Protein AF-A0A961PNL1-F1 (afdb_monomer)

Foldseek 3Di:
DDDDDDDDPDDDDDDDDPDDDDDDDDPDDDDDDDPDDDDDDDPDDDDDDDPDDDDDDDDPDDDDDDDDQAWDWDDDPQWIWIDGPVDTDTDDPDDDDDDPPDDDDDDPDDDDDDPDDDDDDDPDDDDD

Sequence (128 aa):
RNHVTETVKEGNHYFTILTGSQEIEIETDKTQTIRGKHTKTITGNDATTIEQGDMTIGVDSGMIEIEALQSIELKVGTSSIKLEPAQITISSVLVKVTADAMVDIKGGLTNVKADGILTLNGTLTKIN

pLDDT: mean 95.09, std 4.26, range [66.56, 98.44]

Structure (mmCIF, N/CA/C/O backbone):
data_AF-A0A961PNL1-F1
#
_entry.id   AF-A0A961PNL1-F1
#
loop_
_atom_site.group_PDB
_atom_site.id
_atom_site.type_symbol
_atom_site.label_atom_id
_atom_site.label_alt_id
_atom_site.label_comp_id
_atom_site.label_asym_id
_atom_site.label_entity_id
_atom_site.label_seq_id
_atom_site.pdbx_PDB_ins_code
_atom_site.Cartn_x
_atom_site.Cartn_y
_atom_site.Cartn_z
_atom_site.occupancy
_atom_site.B_iso_or_equiv
_atom_site.auth_seq_id
_atom_site.auth_comp_id
_atom_site.auth_asym_id
_atom_site.auth_atom_id
_atom_site.pdbx_PDB_model_num
ATOM 1 N N . ARG A 1 1 ? -1.016 -2.093 -42.097 1.00 66.56 1 ARG A N 1
ATOM 2 C CA . ARG A 1 1 ? -0.746 -2.567 -40.719 1.00 66.56 1 ARG A CA 1
ATOM 3 C C . ARG A 1 1 ? 0.765 -2.587 -40.585 1.00 66.56 1 ARG A C 1
ATOM 5 O O . ARG A 1 1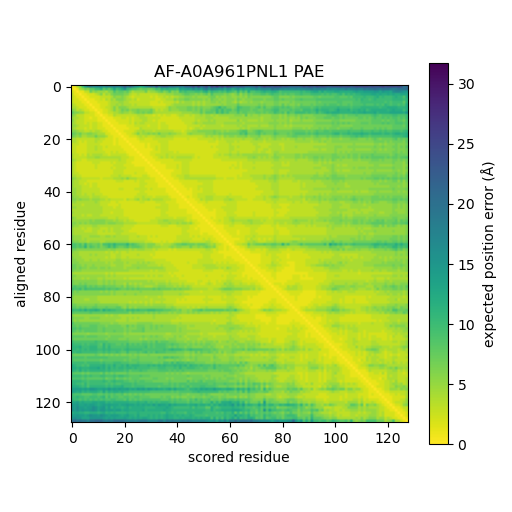 ? 1.390 -3.412 -41.235 1.00 66.56 1 ARG A O 1
ATOM 12 N N . ASN A 1 2 ? 1.338 -1.622 -39.875 1.00 84.00 2 ASN A N 1
ATOM 13 C CA . ASN A 1 2 ? 2.786 -1.541 -39.710 1.00 84.00 2 ASN A CA 1
ATOM 14 C C . ASN A 1 2 ? 3.123 -2.235 -38.395 1.00 84.00 2 ASN A C 1
ATOM 16 O O . ASN A 1 2 ? 2.459 -1.986 -37.392 1.00 84.00 2 ASN A O 1
ATOM 20 N N . HIS A 1 3 ? 4.088 -3.145 -38.420 1.00 89.56 3 HIS A N 1
ATOM 21 C CA . HIS A 1 3 ? 4.576 -3.822 -37.229 1.00 89.56 3 HIS A CA 1
ATOM 22 C C . HIS A 1 3 ? 6.063 -3.527 -37.090 1.00 89.56 3 HIS A C 1
ATOM 24 O O . HIS A 1 3 ? 6.784 -3.512 -38.087 1.00 89.56 3 HIS A O 1
ATOM 30 N N . VAL A 1 4 ? 6.501 -3.297 -35.859 1.00 93.19 4 VAL A N 1
ATOM 31 C CA . VAL A 1 4 ? 7.911 -3.164 -35.509 1.00 93.19 4 VAL A CA 1
ATOM 32 C C . VAL A 1 4 ? 8.214 -4.253 -34.493 1.00 93.19 4 VAL A C 1
ATOM 34 O O . VAL A 1 4 ? 7.511 -4.384 -33.493 1.00 93.19 4 VAL A O 1
ATOM 37 N N . THR A 1 5 ? 9.252 -5.036 -34.767 1.00 93.69 5 THR A N 1
ATOM 38 C CA . THR A 1 5 ? 9.827 -5.991 -33.820 1.00 93.69 5 THR A CA 1
ATOM 39 C C . THR A 1 5 ? 11.276 -5.597 -33.592 1.00 93.69 5 THR A C 1
ATOM 41 O O . THR A 1 5 ? 12.047 -5.506 -34.545 1.00 93.69 5 THR A O 1
ATOM 44 N N . GLU A 1 6 ? 11.654 -5.399 -32.336 1.00 94.31 6 GLU A N 1
ATOM 45 C CA . GLU A 1 6 ? 13.039 -5.174 -31.932 1.00 94.31 6 GLU A CA 1
ATOM 46 C C . GLU A 1 6 ? 13.491 -6.338 -31.046 1.00 94.31 6 GLU A C 1
ATOM 48 O O . GLU A 1 6 ? 12.729 -6.846 -30.223 1.00 94.31 6 GLU A O 1
ATOM 53 N N . THR A 1 7 ? 14.712 -6.836 -31.242 1.00 95.69 7 THR A N 1
ATOM 54 C CA . THR A 1 7 ? 15.242 -7.958 -30.457 1.00 95.69 7 THR A CA 1
ATOM 55 C C . THR A 1 7 ? 16.734 -7.788 -30.220 1.00 95.69 7 THR A C 1
ATOM 57 O O . THR A 1 7 ? 17.522 -7.793 -31.164 1.00 95.69 7 THR A O 1
ATOM 60 N N . VAL A 1 8 ? 17.123 -7.731 -28.947 1.00 94.88 8 VAL A N 1
ATOM 61 C CA . VAL A 1 8 ? 18.515 -7.817 -28.492 1.00 94.88 8 VAL A CA 1
ATOM 62 C C . VAL A 1 8 ? 18.735 -9.234 -27.967 1.00 94.88 8 VAL A C 1
ATOM 64 O O . VAL A 1 8 ? 18.173 -9.607 -26.942 1.00 94.88 8 VAL A O 1
ATOM 67 N N . LYS A 1 9 ? 19.489 -10.063 -28.699 1.00 96.00 9 LYS A N 1
ATOM 68 C CA . LYS A 1 9 ? 19.705 -11.476 -28.325 1.00 96.00 9 LYS A CA 1
ATOM 69 C C . LYS A 1 9 ? 20.684 -11.633 -27.164 1.00 96.00 9 LYS A C 1
ATOM 71 O O . LYS A 1 9 ? 20.503 -12.506 -26.324 1.00 96.00 9 LYS A O 1
ATOM 76 N N . GLU A 1 10 ? 21.708 -10.789 -27.140 1.00 95.88 10 GLU A N 1
ATOM 77 C CA . GLU A 1 10 ? 22.788 -10.796 -26.158 1.00 95.88 10 GLU A CA 1
ATOM 78 C C . GLU A 1 10 ? 23.205 -9.349 -25.865 1.00 95.88 10 GLU A C 1
ATOM 80 O O . GLU A 1 10 ? 23.121 -8.489 -26.743 1.00 95.88 10 GLU A O 1
ATOM 85 N N . GLY A 1 11 ? 23.670 -9.079 -24.644 1.00 94.00 11 GLY A N 1
ATOM 86 C CA . GLY A 1 11 ? 24.150 -7.758 -24.229 1.00 94.00 11 GLY A CA 1
ATOM 87 C C . GLY A 1 11 ? 23.119 -6.914 -23.473 1.00 94.00 11 GLY A C 1
ATOM 88 O O . GLY A 1 11 ? 22.158 -7.432 -22.908 1.00 94.00 11 GLY A O 1
ATOM 89 N N . ASN A 1 12 ? 23.363 -5.603 -23.430 1.00 96.62 12 ASN A N 1
ATOM 90 C CA . ASN A 1 12 ? 22.608 -4.627 -22.639 1.00 96.62 12 ASN A CA 1
ATOM 91 C C . ASN A 1 12 ? 21.977 -3.564 -23.552 1.00 96.62 12 ASN A C 1
ATOM 93 O O . ASN A 1 12 ? 22.562 -3.208 -24.573 1.00 96.62 12 ASN A O 1
ATOM 97 N N . HIS A 1 13 ? 20.839 -2.998 -23.144 1.00 96.25 13 HIS A N 1
ATOM 98 C CA . HIS A 1 13 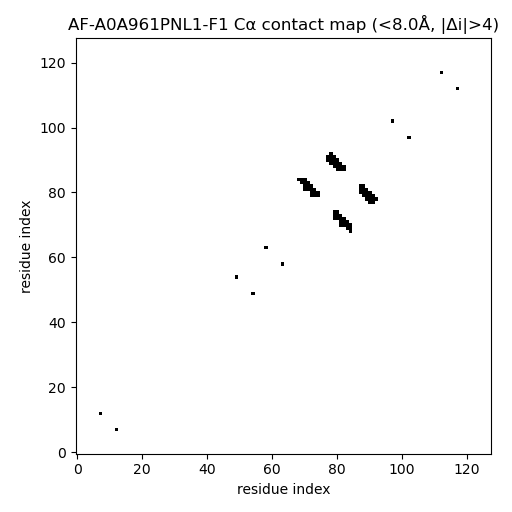? 20.235 -1.822 -23.774 1.00 96.25 13 HIS A CA 1
ATOM 99 C C . HIS A 1 13 ? 20.256 -0.655 -22.780 1.00 96.25 13 HIS A C 1
ATOM 101 O O . HIS A 1 13 ? 19.716 -0.765 -21.680 1.00 96.25 13 HIS A O 1
ATOM 107 N N . TYR A 1 14 ? 20.890 0.451 -23.169 1.00 95.56 14 TYR A N 1
ATOM 108 C CA . TYR A 1 14 ? 20.924 1.695 -22.403 1.00 95.56 14 TYR A CA 1
ATOM 109 C C . TYR A 1 14 ? 20.208 2.795 -23.181 1.00 95.56 14 TYR A C 1
ATOM 111 O O . TYR A 1 14 ? 20.444 2.958 -24.376 1.00 95.56 14 TYR A O 1
ATOM 119 N N . PHE A 1 15 ? 19.384 3.573 -22.487 1.00 95.62 15 PHE A N 1
ATOM 120 C CA . PHE A 1 15 ? 18.703 4.736 -23.039 1.00 95.62 15 PHE A CA 1
ATOM 121 C C . PHE A 1 15 ? 18.805 5.889 -22.040 1.00 95.62 15 PHE A C 1
ATOM 123 O O . PHE A 1 15 ? 18.432 5.733 -20.877 1.00 95.62 15 PHE A O 1
ATOM 130 N N . THR A 1 16 ? 1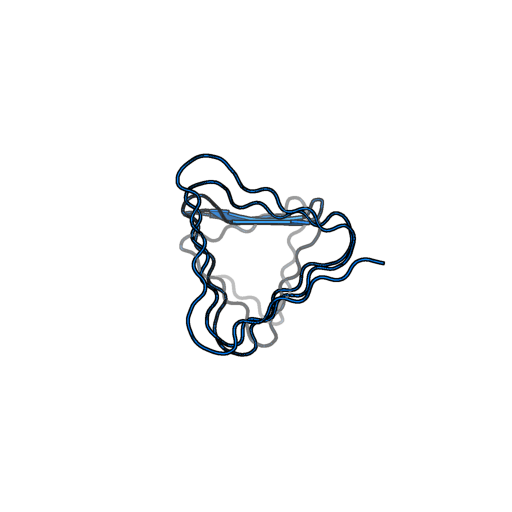9.331 7.030 -22.487 1.00 97.19 16 THR A N 1
ATOM 131 C CA . THR A 1 16 ? 19.614 8.186 -21.628 1.00 97.19 16 THR A CA 1
ATOM 132 C C . THR A 1 16 ? 19.113 9.460 -22.291 1.00 97.19 16 THR A C 1
ATOM 134 O O . THR A 1 16 ? 19.490 9.760 -23.422 1.00 97.19 16 THR A O 1
ATOM 137 N N . ILE A 1 17 ? 18.329 10.244 -21.554 1.00 96.81 17 ILE A N 1
ATOM 138 C CA . ILE A 1 17 ? 17.919 11.602 -21.923 1.00 96.81 17 ILE A CA 1
ATOM 139 C C . ILE A 1 17 ? 18.605 12.556 -20.942 1.00 96.81 17 ILE A C 1
ATOM 141 O O . ILE A 1 17 ? 18.305 12.537 -19.752 1.00 96.81 17 ILE A O 1
ATOM 145 N N . LEU A 1 18 ? 19.565 13.353 -21.419 1.00 97.19 18 LEU A N 1
ATOM 146 C CA . LEU A 1 18 ? 20.315 14.290 -20.565 1.00 97.19 18 LEU A CA 1
ATOM 147 C C . LEU A 1 18 ? 19.522 15.568 -20.268 1.00 97.19 18 LEU A C 1
ATOM 149 O O . LEU A 1 18 ? 19.637 16.137 -19.186 1.00 97.19 18 LEU A O 1
ATOM 153 N N . THR A 1 19 ? 18.727 16.020 -21.235 1.00 96.50 19 THR A N 1
ATOM 154 C CA . THR A 1 19 ? 17.854 17.188 -21.130 1.00 96.50 19 THR A CA 1
ATOM 155 C C . THR A 1 19 ? 16.542 16.902 -21.853 1.00 96.50 19 THR A C 1
ATOM 157 O O . THR A 1 19 ? 16.523 16.189 -22.855 1.00 96.50 19 THR A O 1
ATOM 160 N N . GLY A 1 20 ? 15.441 17.464 -21.354 1.00 96.25 20 GLY A N 1
ATOM 161 C CA . GLY A 1 20 ? 14.107 17.272 -21.927 1.00 96.25 20 GLY A CA 1
ATOM 162 C C . GLY A 1 20 ? 13.270 16.233 -21.183 1.00 96.25 20 GLY A C 1
ATOM 163 O O . GLY A 1 20 ? 13.509 15.948 -20.010 1.00 96.25 20 GLY A O 1
ATOM 164 N N . SER A 1 21 ? 12.255 15.711 -21.864 1.00 97.44 21 SER A N 1
ATOM 165 C CA . SER A 1 21 ? 11.246 14.801 -21.319 1.00 97.44 21 SER A CA 1
ATOM 166 C C . SER A 1 21 ? 11.015 13.609 -22.251 1.00 97.44 21 SER A C 1
ATOM 168 O O . SER A 1 21 ? 11.420 13.619 -23.413 1.00 97.44 21 SER A O 1
ATOM 170 N N . GLN A 1 22 ? 10.355 12.577 -21.729 1.00 97.94 22 GLN A N 1
ATOM 171 C CA . GLN A 1 22 ? 9.863 11.440 -22.498 1.00 97.94 22 GLN A CA 1
ATOM 172 C C . GLN A 1 22 ? 8.362 11.301 -22.270 1.00 97.94 22 GLN A C 1
ATOM 174 O O . GLN A 1 22 ? 7.916 11.253 -21.126 1.00 97.94 22 GLN A O 1
ATOM 179 N N . GLU A 1 23 ? 7.612 11.183 -23.358 1.00 97.56 23 GLU A N 1
ATOM 180 C CA . GLU A 1 23 ? 6.198 10.825 -23.361 1.00 97.56 23 GLU A CA 1
ATOM 181 C C . GLU A 1 23 ? 6.038 9.496 -24.107 1.00 97.56 23 GLU A C 1
ATOM 183 O O . GLU A 1 23 ? 6.700 9.261 -25.121 1.00 97.56 23 GLU A O 1
ATOM 188 N N . ILE A 1 24 ? 5.220 8.594 -23.565 1.00 97.31 24 ILE A N 1
ATOM 189 C CA . ILE A 1 24 ? 4.885 7.310 -24.185 1.00 97.31 24 ILE A CA 1
ATOM 190 C C . ILE A 1 24 ? 3.367 7.178 -24.150 1.00 97.31 24 ILE A C 1
ATOM 192 O O . ILE A 1 24 ? 2.787 7.074 -23.071 1.00 97.31 24 ILE A O 1
ATOM 196 N N . GLU A 1 25 ? 2.754 7.116 -25.326 1.00 97.56 25 GLU A N 1
ATOM 197 C CA . GLU A 1 25 ? 1.317 6.919 -25.508 1.00 97.56 25 GLU A CA 1
ATOM 198 C C . GLU A 1 25 ? 1.055 5.529 -26.103 1.00 97.56 25 GLU A C 1
ATOM 200 O O . GLU A 1 25 ? 1.722 5.103 -27.050 1.00 97.56 25 GLU A O 1
ATOM 205 N N . ILE A 1 26 ? 0.125 4.784 -25.501 1.00 97.56 26 ILE A N 1
ATOM 206 C CA . ILE A 1 26 ? -0.266 3.434 -25.922 1.00 97.56 26 ILE A CA 1
ATOM 207 C C . ILE A 1 26 ? -1.793 3.366 -25.887 1.00 97.56 26 ILE A C 1
ATOM 209 O O . ILE A 1 26 ? -2.386 3.395 -24.818 1.00 97.56 26 ILE A O 1
ATOM 213 N N . GLU A 1 27 ? -2.408 3.238 -27.060 1.00 97.12 27 GLU A N 1
ATOM 214 C CA . GLU A 1 27 ? -3.871 3.278 -27.259 1.00 97.12 27 GLU A CA 1
ATOM 215 C C . GLU A 1 27 ? -4.630 2.050 -26.743 1.00 97.12 27 GLU A C 1
ATOM 217 O O . GLU A 1 27 ? -5.847 2.064 -26.590 1.00 97.12 27 GLU A O 1
ATOM 222 N N . THR A 1 28 ? -3.924 0.937 -26.566 1.00 96.31 28 THR A N 1
ATOM 223 C CA . THR A 1 28 ? -4.532 -0.341 -26.182 1.00 96.31 28 THR A CA 1
ATOM 224 C C . THR A 1 28 ? -3.762 -0.920 -25.003 1.00 96.31 28 THR A C 1
ATOM 226 O O . THR A 1 28 ? -3.726 -0.316 -23.936 1.00 96.31 28 THR A O 1
ATOM 229 N N . ASP A 1 29 ? -3.086 -2.049 -25.190 1.00 97.44 29 ASP A N 1
ATOM 230 C CA . ASP A 1 29 ? -2.501 -2.794 -24.088 1.00 97.44 29 ASP A CA 1
ATOM 231 C C . ASP A 1 29 ? -0.988 -2.592 -24.000 1.00 97.44 29 ASP A C 1
ATOM 233 O O . ASP A 1 29 ? -0.253 -2.671 -24.990 1.00 97.44 29 ASP A O 1
ATOM 237 N N . LYS A 1 30 ? -0.502 -2.418 -22.769 1.00 97.81 30 LYS A N 1
ATOM 238 C CA . LYS A 1 30 ? 0.918 -2.518 -22.427 1.00 97.81 30 LYS A CA 1
ATOM 239 C C . LYS A 1 30 ? 1.138 -3.739 -21.545 1.00 97.81 30 LYS A C 1
ATOM 241 O O . LYS A 1 30 ? 0.774 -3.740 -20.373 1.00 97.81 30 LYS A O 1
ATOM 246 N N . THR A 1 31 ? 1.816 -4.752 -22.073 1.00 97.25 31 THR A N 1
ATOM 247 C CA . THR A 1 31 ? 2.305 -5.883 -21.274 1.00 97.25 31 THR A CA 1
ATOM 248 C C . THR A 1 31 ? 3.805 -5.752 -21.051 1.00 97.25 31 THR A C 1
ATOM 250 O O . THR A 1 31 ? 4.566 -5.528 -21.992 1.00 97.25 31 THR A O 1
ATOM 253 N N . GLN A 1 32 ? 4.246 -5.921 -19.805 1.00 97.25 32 GLN A N 1
ATOM 254 C CA . GLN A 1 32 ? 5.659 -5.945 -19.445 1.00 97.25 32 GLN A CA 1
ATOM 255 C C . GLN A 1 32 ? 5.945 -7.162 -18.567 1.00 97.25 32 GLN A C 1
ATOM 257 O O . GLN A 1 32 ? 5.254 -7.409 -17.584 1.00 97.25 32 GLN A O 1
ATOM 262 N N . THR A 1 33 ? 6.989 -7.914 -18.905 1.00 97.88 33 THR A N 1
ATOM 263 C CA . THR A 1 33 ? 7.457 -9.046 -18.100 1.00 97.88 33 THR A CA 1
ATOM 264 C C . THR A 1 33 ? 8.931 -8.857 -17.789 1.00 97.88 33 THR A C 1
ATOM 266 O O . THR A 1 33 ? 9.755 -8.743 -18.694 1.00 97.88 33 THR A O 1
ATOM 269 N N . ILE A 1 34 ? 9.268 -8.848 -16.502 1.00 97.62 34 ILE A N 1
ATOM 270 C CA . ILE A 1 34 ? 10.640 -8.733 -16.008 1.00 97.62 34 ILE A CA 1
ATOM 271 C C . ILE A 1 34 ? 10.913 -9.994 -15.196 1.00 97.62 34 ILE A C 1
ATOM 273 O O . ILE A 1 34 ? 10.324 -10.194 -1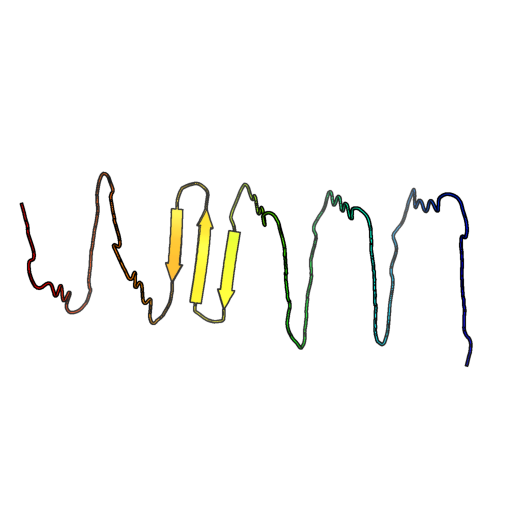4.143 1.00 97.62 34 ILE A O 1
ATOM 277 N N . ARG A 1 35 ? 11.784 -10.873 -15.705 1.00 97.19 35 ARG A N 1
ATOM 278 C CA . ARG A 1 35 ? 12.155 -12.116 -15.001 1.00 97.19 35 ARG A CA 1
ATOM 279 C C . ARG A 1 35 ? 13.158 -11.890 -13.870 1.00 97.19 35 ARG A C 1
ATOM 281 O O . ARG A 1 35 ? 13.302 -12.740 -13.003 1.00 97.19 35 ARG A O 1
ATOM 288 N N . GLY A 1 36 ? 13.893 -10.782 -13.939 1.00 96.31 36 GLY A N 1
ATOM 289 C CA . GLY A 1 36 ? 14.845 -10.364 -12.918 1.00 96.31 36 GLY A CA 1
ATOM 290 C C . GLY A 1 36 ? 14.251 -9.312 -11.984 1.00 96.31 36 GLY A C 1
ATOM 291 O O . GLY A 1 36 ? 13.067 -9.324 -11.668 1.00 96.31 36 GLY A O 1
ATOM 292 N N . LYS A 1 37 ? 15.091 -8.363 -11.570 1.00 97.12 37 LYS A N 1
ATOM 293 C CA . LYS A 1 37 ? 14.705 -7.264 -10.682 1.00 97.12 37 LYS A CA 1
ATOM 294 C C . LYS A 1 37 ? 14.175 -6.063 -11.469 1.00 97.12 37 LYS A C 1
ATOM 296 O O . LYS A 1 37 ? 14.798 -5.641 -12.441 1.00 97.12 37 LYS A O 1
ATOM 301 N N . HIS A 1 38 ? 13.099 -5.449 -10.982 1.00 97.81 38 HIS A N 1
ATOM 302 C CA . HIS A 1 38 ? 12.668 -4.114 -11.393 1.00 97.81 38 HIS A CA 1
ATOM 303 C C . HIS A 1 38 ? 13.015 -3.105 -10.289 1.00 97.81 38 HIS A C 1
ATOM 305 O O . HIS A 1 38 ? 12.613 -3.287 -9.144 1.00 97.81 38 HIS A O 1
ATOM 311 N N . THR A 1 39 ? 13.795 -2.071 -10.610 1.00 97.50 39 THR A N 1
ATOM 312 C CA . THR A 1 39 ? 14.093 -0.960 -9.689 1.00 97.50 39 THR A CA 1
ATOM 313 C C . THR A 1 39 ? 13.629 0.332 -10.342 1.00 97.50 39 THR A C 1
ATOM 315 O O . THR A 1 39 ? 14.001 0.593 -11.486 1.00 97.50 39 THR A O 1
ATOM 318 N N . LYS A 1 40 ? 12.846 1.134 -9.621 1.00 97.62 40 LYS A N 1
ATOM 319 C CA . LYS A 1 40 ? 12.388 2.455 -10.054 1.00 97.62 40 LYS A CA 1
ATOM 320 C C . LYS A 1 40 ? 12.827 3.476 -9.008 1.00 97.62 40 LYS A C 1
ATOM 322 O O . LYS A 1 40 ? 12.543 3.300 -7.829 1.00 97.62 40 LYS A O 1
ATOM 327 N N . THR A 1 41 ? 13.512 4.526 -9.446 1.00 97.69 41 THR A N 1
ATOM 328 C CA . THR A 1 41 ? 13.916 5.648 -8.591 1.00 97.69 41 THR A CA 1
ATOM 329 C C . THR A 1 41 ? 13.335 6.919 -9.187 1.00 97.69 41 THR A C 1
ATOM 331 O O . THR A 1 41 ? 13.655 7.260 -10.324 1.00 97.69 41 THR A O 1
ATOM 334 N N . ILE A 1 42 ? 12.482 7.606 -8.430 1.00 97.81 42 ILE A N 1
ATOM 335 C CA . ILE A 1 42 ? 11.869 8.879 -8.817 1.00 97.81 42 ILE A CA 1
ATOM 336 C C . ILE A 1 42 ? 12.289 9.923 -7.784 1.00 97.81 42 ILE A C 1
ATOM 338 O O . ILE A 1 42 ? 12.133 9.702 -6.588 1.00 97.81 42 ILE A O 1
ATOM 342 N N . THR A 1 43 ? 12.852 11.043 -8.233 1.00 97.44 43 THR A N 1
ATOM 343 C CA . THR A 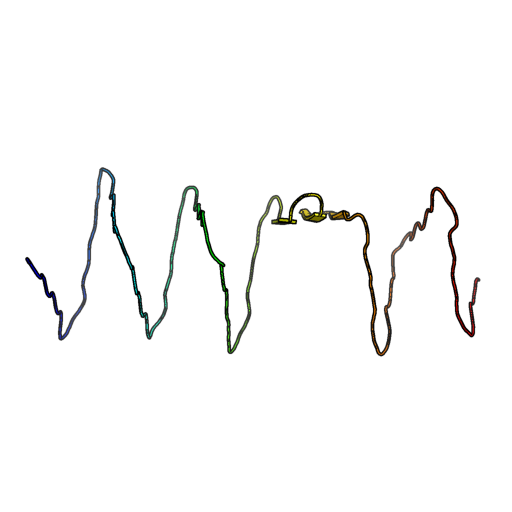1 43 ? 13.245 12.161 -7.353 1.00 97.44 43 THR A CA 1
ATOM 344 C C . THR A 1 43 ? 12.135 13.196 -7.173 1.00 97.44 43 THR A C 1
ATOM 346 O O . THR A 1 43 ? 12.184 13.989 -6.238 1.00 97.44 43 THR A O 1
ATOM 349 N N . GLY A 1 44 ? 11.155 13.199 -8.079 1.00 96.94 44 GLY A N 1
ATOM 350 C CA . GLY A 1 44 ? 9.919 13.969 -7.979 1.00 96.94 44 GLY A CA 1
ATOM 351 C C . GLY A 1 44 ? 8.727 13.097 -7.581 1.00 96.94 44 GLY A C 1
ATOM 352 O O . GLY A 1 44 ? 8.867 12.119 -6.852 1.00 96.94 44 GLY A O 1
ATOM 353 N N . ASN A 1 45 ? 7.551 13.447 -8.097 1.00 97.38 45 ASN A N 1
ATOM 354 C CA . ASN A 1 45 ? 6.312 12.729 -7.808 1.00 97.38 45 ASN A CA 1
ATOM 355 C C . ASN A 1 45 ? 6.157 11.488 -8.697 1.00 97.38 45 ASN A C 1
ATOM 357 O O . ASN A 1 45 ? 6.456 11.536 -9.890 1.00 97.38 45 ASN A O 1
ATOM 361 N N . ASP A 1 46 ? 5.615 10.413 -8.126 1.00 98.06 46 ASP A N 1
ATOM 362 C CA . ASP A 1 46 ? 5.145 9.234 -8.855 1.00 98.06 46 ASP A CA 1
ATOM 363 C C . ASP A 1 46 ? 3.625 9.128 -8.687 1.00 98.06 46 ASP A C 1
ATOM 365 O O . ASP A 1 46 ? 3.131 8.982 -7.570 1.00 98.06 46 ASP A O 1
ATOM 369 N N . ALA A 1 47 ? 2.880 9.263 -9.783 1.00 97.50 47 ALA A N 1
ATO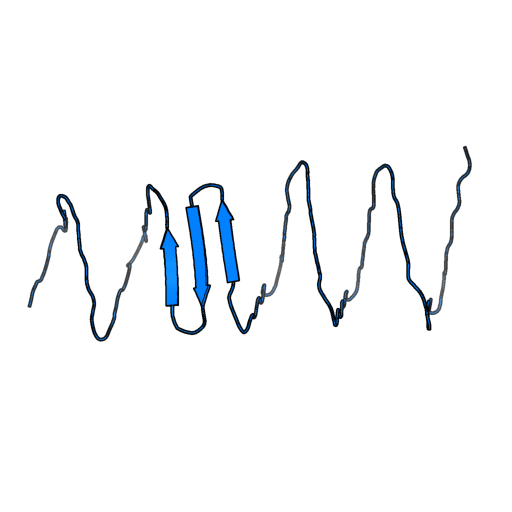M 370 C CA . ALA A 1 47 ? 1.421 9.250 -9.784 1.00 97.50 47 ALA A CA 1
ATOM 371 C C . ALA A 1 47 ? 0.911 8.142 -10.707 1.00 97.50 47 ALA A C 1
ATOM 373 O O . ALA A 1 47 ? 1.421 7.952 -11.810 1.00 97.50 47 ALA A O 1
ATOM 374 N N . THR A 1 48 ? -0.106 7.412 -10.256 1.00 97.25 48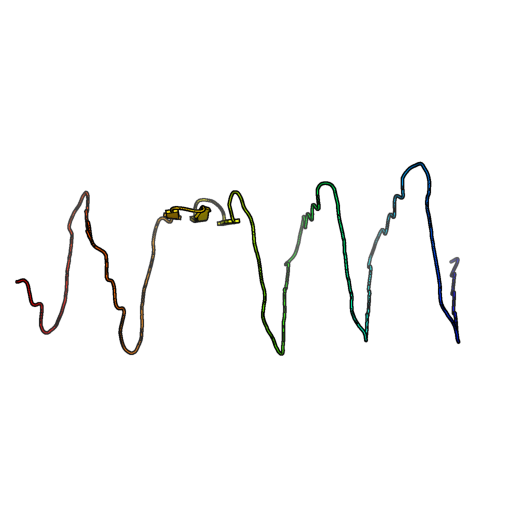 THR A N 1
ATOM 375 C CA . THR A 1 48 ? -0.782 6.370 -11.035 1.00 97.25 48 THR A CA 1
ATOM 376 C C . THR A 1 48 ? -2.284 6.567 -10.915 1.00 97.25 48 THR A C 1
ATOM 378 O O . THR A 1 48 ? -2.810 6.627 -9.806 1.00 97.25 48 THR A O 1
ATOM 381 N N . THR A 1 49 ? -2.964 6.636 -12.057 1.00 97.38 49 THR A N 1
ATOM 382 C CA . THR A 1 49 ? -4.419 6.784 -12.142 1.00 97.38 49 THR A CA 1
ATOM 383 C C . THR A 1 49 ? -4.977 5.651 -12.989 1.00 97.38 49 THR A C 1
ATOM 385 O O . THR A 1 49 ? -4.497 5.414 -14.094 1.00 97.38 49 THR A O 1
ATOM 388 N N . ILE A 1 50 ? -5.991 4.962 -12.471 1.00 97.56 50 ILE A N 1
ATOM 389 C CA . ILE A 1 50 ? -6.779 3.966 -13.201 1.00 97.56 50 ILE A CA 1
ATOM 390 C C . ILE A 1 50 ? -8.205 4.498 -13.230 1.00 97.56 50 ILE A C 1
ATOM 392 O O . ILE A 1 50 ? -8.839 4.622 -12.184 1.00 97.56 50 ILE A O 1
ATOM 396 N N . GLU A 1 51 ? -8.691 4.863 -14.413 1.00 97.31 51 GLU A N 1
ATOM 397 C CA . GLU A 1 51 ? -10.041 5.417 -14.559 1.00 97.31 51 GLU A CA 1
ATOM 398 C C . GLU A 1 51 ? -11.118 4.332 -14.469 1.00 97.31 51 GLU A C 1
ATOM 400 O O . GLU A 1 51 ? -12.219 4.585 -13.982 1.00 97.31 51 GLU A O 1
ATOM 405 N N . GLN A 1 52 ? -10.802 3.124 -14.944 1.00 96.38 52 GLN A N 1
ATOM 406 C CA . GLN A 1 52 ? -11.704 1.976 -14.973 1.00 96.38 52 GLN A CA 1
ATOM 407 C C . GLN A 1 52 ? -10.933 0.676 -14.726 1.00 96.38 52 GLN A C 1
ATOM 409 O O . GLN A 1 52 ? -9.826 0.500 -15.233 1.00 96.38 52 GLN A O 1
ATOM 414 N N . GLY A 1 53 ? -11.552 -0.248 -13.991 1.00 96.50 53 GLY A N 1
ATOM 415 C CA . GLY A 1 53 ? -10.962 -1.535 -13.624 1.00 96.50 53 GLY A CA 1
ATOM 416 C C . GLY A 1 53 ? -10.294 -1.522 -12.250 1.00 96.50 53 GLY A C 1
ATOM 417 O O . GLY A 1 53 ? -10.549 -0.641 -11.431 1.00 96.50 53 GLY A O 1
ATOM 418 N N . ASP A 1 54 ? -9.446 -2.522 -12.012 1.00 97.44 54 ASP A N 1
ATOM 419 C CA . ASP A 1 54 ? -8.873 -2.812 -10.698 1.00 97.44 54 ASP A CA 1
ATOM 420 C C . ASP A 1 54 ? -7.343 -2.701 -10.699 1.00 97.44 54 ASP A C 1
ATOM 422 O O . ASP A 1 54 ? -6.670 -3.058 -11.668 1.00 97.44 54 ASP A O 1
ATOM 426 N N . MET A 1 55 ? -6.779 -2.277 -9.565 1.00 97.62 55 MET A N 1
ATOM 427 C CA . MET A 1 55 ? -5.351 -2.423 -9.275 1.00 97.62 55 MET A CA 1
ATOM 428 C C . MET A 1 55 ? -5.130 -3.676 -8.427 1.00 97.62 55 MET A C 1
ATOM 430 O O . MET A 1 55 ? -5.689 -3.790 -7.339 1.00 97.62 55 MET A O 1
ATOM 434 N N . THR A 1 56 ? -4.271 -4.590 -8.883 1.00 97.62 56 THR A N 1
ATOM 435 C CA . THR A 1 56 ? -3.851 -5.764 -8.101 1.00 97.62 56 THR A CA 1
ATOM 436 C C . THR A 1 56 ? -2.354 -5.705 -7.812 1.00 97.62 56 THR A C 1
ATOM 438 O O . THR A 1 56 ? -1.552 -5.556 -8.731 1.00 97.62 56 THR A O 1
ATOM 441 N N . ILE A 1 57 ? -1.977 -5.865 -6.540 1.00 96.94 57 ILE A N 1
ATOM 442 C CA . ILE A 1 57 ? -0.586 -6.009 -6.090 1.00 96.94 57 ILE A CA 1
ATOM 443 C C . ILE A 1 57 ? -0.456 -7.384 -5.430 1.00 96.94 57 ILE A C 1
ATOM 445 O O . ILE A 1 57 ? -1.047 -7.625 -4.380 1.00 96.94 57 ILE A O 1
ATOM 449 N N . GLY A 1 58 ? 0.293 -8.288 -6.065 1.00 96.44 58 GLY A N 1
ATOM 450 C CA . GLY A 1 58 ? 0.537 -9.648 -5.581 1.00 96.44 58 GLY A CA 1
ATOM 451 C C . GLY A 1 58 ? 2.016 -9.882 -5.289 1.00 96.44 58 GLY A C 1
ATOM 452 O O . GLY A 1 58 ? 2.871 -9.535 -6.102 1.00 96.44 58 GLY A O 1
ATOM 453 N N . VAL A 1 59 ? 2.313 -10.474 -4.131 1.00 97.19 59 VAL A N 1
ATOM 454 C CA . VAL A 1 59 ? 3.658 -10.908 -3.735 1.00 97.19 59 VAL A CA 1
ATOM 455 C C . VAL A 1 59 ? 3.544 -12.335 -3.208 1.00 97.19 59 VAL A C 1
ATOM 457 O O . VAL A 1 59 ? 3.111 -12.544 -2.079 1.00 97.19 59 VAL A O 1
ATOM 460 N N . ASP A 1 60 ? 3.921 -13.313 -4.036 1.00 96.81 60 ASP A N 1
ATOM 461 C CA . ASP A 1 60 ? 3.791 -14.741 -3.697 1.00 96.81 60 ASP A CA 1
ATOM 462 C C . ASP A 1 60 ? 4.718 -15.151 -2.544 1.00 96.81 60 ASP A C 1
ATOM 464 O O . ASP A 1 60 ? 4.397 -16.025 -1.740 1.00 96.81 60 ASP A O 1
ATOM 468 N N . SER A 1 61 ? 5.881 -14.505 -2.450 1.00 93.25 61 SER A N 1
ATOM 469 C CA . SER A 1 61 ? 6.841 -14.697 -1.367 1.00 93.25 61 SER A CA 1
ATOM 470 C C . SER A 1 61 ? 7.527 -13.378 -1.033 1.00 93.25 61 SER A C 1
ATOM 472 O O . SER A 1 61 ? 8.059 -12.727 -1.933 1.00 93.25 61 SER A O 1
ATOM 474 N N . GLY A 1 62 ? 7.567 -13.008 0.247 1.00 95.75 62 GLY A N 1
ATOM 475 C CA . GLY A 1 62 ? 8.268 -11.814 0.722 1.00 95.75 62 GLY A CA 1
ATOM 476 C C . GLY A 1 62 ? 7.350 -10.842 1.455 1.00 95.75 62 GLY A C 1
ATOM 477 O O . GLY A 1 62 ? 6.446 -11.261 2.174 1.00 95.75 62 GLY A O 1
ATOM 478 N N . MET A 1 63 ? 7.618 -9.545 1.296 1.00 96.62 63 MET A N 1
ATOM 479 C CA . MET A 1 63 ? 6.918 -8.468 1.994 1.00 96.62 63 MET A CA 1
ATOM 480 C C . MET A 1 63 ? 6.584 -7.309 1.059 1.00 96.62 63 MET A C 1
ATOM 482 O O . MET A 1 63 ? 7.284 -7.070 0.075 1.00 96.62 63 MET A O 1
ATOM 486 N N . ILE A 1 64 ? 5.535 -6.574 1.420 1.00 97.75 64 ILE A N 1
ATOM 487 C CA . ILE A 1 64 ? 5.247 -5.244 0.891 1.00 97.75 64 ILE A CA 1
ATOM 488 C C . ILE A 1 64 ? 5.654 -4.253 1.978 1.00 97.75 64 ILE A C 1
ATOM 490 O O . ILE A 1 64 ? 5.103 -4.281 3.077 1.00 97.75 64 ILE A O 1
ATOM 494 N N . GLU A 1 65 ? 6.622 -3.400 1.669 1.00 97.38 65 GLU A N 1
ATOM 495 C CA . GLU A 1 65 ? 7.083 -2.331 2.551 1.00 97.38 65 GLU A CA 1
ATOM 496 C C . GLU A 1 65 ? 6.637 -0.985 1.985 1.00 97.38 65 GLU A C 1
ATOM 498 O O . GLU A 1 65 ? 6.872 -0.692 0.811 1.00 97.38 65 GLU A O 1
ATOM 503 N N . ILE A 1 66 ? 5.962 -0.184 2.810 1.00 97.25 66 ILE A N 1
ATOM 504 C CA . ILE A 1 66 ? 5.527 1.169 2.462 1.00 97.25 66 ILE A CA 1
ATOM 505 C C . ILE A 1 66 ? 5.964 2.081 3.599 1.00 97.25 66 ILE A C 1
ATOM 507 O O . ILE A 1 66 ? 5.427 2.006 4.703 1.00 97.25 66 ILE A O 1
ATOM 511 N N . GLU A 1 67 ? 6.923 2.955 3.314 1.00 96.69 67 GLU A N 1
ATOM 512 C CA . GLU A 1 67 ? 7.434 3.931 4.268 1.00 96.69 67 GLU A CA 1
ATOM 513 C C . GLU A 1 67 ? 7.143 5.345 3.777 1.00 96.69 67 GLU A C 1
ATOM 515 O O . GLU A 1 67 ? 7.421 5.704 2.632 1.00 96.69 67 GLU A O 1
ATOM 520 N N . ALA A 1 68 ? 6.584 6.169 4.660 1.00 97.38 68 ALA A N 1
ATOM 521 C CA . ALA A 1 68 ? 6.361 7.580 4.400 1.00 97.38 68 ALA A CA 1
ATOM 522 C C . ALA A 1 68 ? 6.620 8.382 5.672 1.00 97.38 68 ALA A C 1
ATOM 524 O O . ALA A 1 68 ? 6.167 8.021 6.755 1.00 97.38 68 ALA A O 1
ATOM 525 N N . LEU A 1 69 ? 7.324 9.506 5.531 1.00 96.19 69 LEU A N 1
ATOM 526 C CA . LEU A 1 69 ? 7.647 10.375 6.666 1.00 96.19 69 LEU A CA 1
ATOM 527 C C . LEU A 1 69 ? 6.447 11.201 7.149 1.00 96.19 69 LEU A C 1
ATOM 529 O O . LEU A 1 69 ? 6.418 11.618 8.302 1.00 96.19 69 LEU A O 1
ATOM 533 N N . GLN A 1 70 ? 5.488 11.475 6.260 1.00 96.62 70 GLN A N 1
ATOM 534 C CA . GLN A 1 70 ? 4.344 12.340 6.555 1.00 96.62 70 GLN A CA 1
ATOM 535 C C . GLN A 1 70 ? 3.100 11.528 6.899 1.00 96.62 70 GLN A C 1
ATOM 537 O O . GLN A 1 70 ? 2.571 11.652 7.999 1.00 96.62 70 GLN A O 1
ATOM 542 N N . SER A 1 71 ? 2.627 10.702 5.965 1.00 97.69 71 SER A N 1
ATOM 543 C CA . SER A 1 71 ? 1.437 9.884 6.177 1.00 97.69 71 SER A CA 1
ATOM 544 C C . SER A 1 71 ? 1.271 8.807 5.113 1.00 97.69 71 SER A C 1
ATOM 546 O O . SER A 1 71 ? 1.738 8.976 3.987 1.00 97.69 71 SER A O 1
ATOM 548 N N . ILE A 1 72 ? 0.503 7.770 5.440 1.00 98.38 72 ILE A N 1
ATOM 549 C CA . ILE A 1 72 ? -0.060 6.800 4.492 1.00 98.38 72 ILE A CA 1
ATOM 550 C C . ILE A 1 72 ? -1.583 6.838 4.650 1.00 98.38 72 ILE A C 1
ATOM 552 O O . ILE A 1 72 ? -2.079 6.671 5.762 1.00 98.38 72 ILE A O 1
ATOM 556 N N . GLU A 1 73 ? -2.333 7.061 3.569 1.00 97.38 73 GLU A N 1
ATOM 557 C CA . GLU A 1 73 ? -3.801 7.125 3.600 1.00 97.38 73 GLU A CA 1
ATOM 558 C C . GLU A 1 73 ? -4.422 6.128 2.613 1.00 97.38 73 GLU A C 1
ATOM 560 O O . GLU A 1 73 ? -4.118 6.137 1.423 1.00 97.38 73 GLU A O 1
ATOM 565 N N . LEU A 1 74 ? -5.322 5.284 3.118 1.00 97.69 74 LEU A N 1
ATOM 566 C CA . LEU A 1 74 ? -6.169 4.383 2.341 1.00 97.69 74 LEU A CA 1
ATOM 567 C C . LEU A 1 74 ? -7.608 4.875 2.454 1.00 97.69 74 LEU A C 1
ATOM 569 O O . LEU A 1 74 ? -8.158 4.916 3.555 1.00 97.69 74 LEU A O 1
ATOM 573 N N . LYS A 1 75 ? -8.227 5.250 1.334 1.00 96.81 75 LYS A N 1
ATOM 574 C CA . LYS A 1 75 ? -9.552 5.877 1.323 1.00 96.81 75 LYS A CA 1
ATOM 575 C C . LYS A 1 75 ? -10.482 5.214 0.316 1.00 96.81 75 LYS A C 1
ATOM 577 O O . LYS A 1 75 ? -10.120 5.027 -0.839 1.00 96.81 75 LYS A O 1
ATOM 582 N N . VAL A 1 76 ? -11.706 4.922 0.751 1.00 96.75 76 VAL A N 1
ATOM 583 C CA . VAL A 1 76 ? -12.786 4.367 -0.076 1.00 96.75 76 VAL A CA 1
ATOM 584 C C . VAL A 1 76 ? -14.069 5.131 0.237 1.00 96.75 76 VAL A C 1
ATOM 586 O O . VAL A 1 76 ? -14.694 4.929 1.279 1.00 96.75 76 VAL A O 1
ATOM 589 N N . GLY A 1 77 ? -14.458 6.049 -0.652 1.00 94.75 77 GLY A N 1
ATOM 590 C CA . GLY A 1 77 ? -15.602 6.934 -0.419 1.00 94.75 77 GLY A CA 1
ATOM 591 C C . GLY A 1 77 ? -15.455 7.723 0.889 1.00 94.75 77 GLY A C 1
ATOM 592 O O . GLY A 1 77 ? -14.542 8.540 1.028 1.00 94.75 77 GLY A O 1
ATOM 593 N N . THR A 1 78 ? -16.357 7.479 1.843 1.00 93.50 78 THR A N 1
ATOM 594 C CA . THR A 1 78 ? -16.349 8.097 3.182 1.00 93.50 78 THR A CA 1
ATOM 595 C C . THR A 1 78 ? -15.478 7.367 4.204 1.00 93.50 78 THR A C 1
ATOM 597 O O . THR A 1 78 ? -15.227 7.921 5.271 1.00 93.50 78 THR A O 1
ATOM 600 N N . SER A 1 79 ? -15.027 6.145 3.909 1.00 98.06 79 SER A N 1
ATOM 601 C CA . SER A 1 79 ? -14.199 5.357 4.826 1.00 98.06 79 SER A CA 1
ATOM 602 C C . SER A 1 79 ? -12.717 5.624 4.591 1.00 98.06 79 SER A C 1
ATOM 604 O O . SER A 1 79 ? -12.285 5.755 3.441 1.00 98.06 79 SER A O 1
ATOM 606 N N . SER A 1 80 ? -11.927 5.677 5.662 1.00 97.75 80 SER A N 1
ATOM 607 C CA . SER A 1 80 ? -10.480 5.856 5.565 1.00 97.75 80 SER A CA 1
ATOM 608 C C . SER A 1 80 ? -9.696 5.194 6.696 1.00 97.75 80 SER A C 1
ATOM 610 O O . SER A 1 80 ? -10.176 5.035 7.821 1.00 97.75 80 SER A O 1
ATOM 612 N N . ILE A 1 81 ? -8.454 4.837 6.376 1.00 98.44 81 ILE A N 1
ATOM 613 C CA . ILE A 1 81 ? -7.400 4.471 7.318 1.00 98.44 81 ILE A CA 1
ATOM 614 C C . ILE A 1 81 ? -6.225 5.399 7.029 1.00 98.44 81 ILE A C 1
ATOM 616 O O . ILE A 1 81 ? -5.689 5.389 5.922 1.00 98.44 81 ILE A O 1
ATOM 620 N N . LYS A 1 82 ? -5.828 6.204 8.012 1.00 97.94 82 LYS A N 1
ATOM 621 C CA . LYS A 1 82 ? -4.714 7.146 7.895 1.00 97.94 82 LYS A CA 1
ATOM 622 C C . LYS A 1 82 ? -3.673 6.852 8.966 1.00 97.94 82 LYS A C 1
ATOM 624 O O . LYS A 1 82 ? -4.005 6.809 10.150 1.00 97.94 82 LYS A O 1
ATOM 629 N N . LEU A 1 83 ? -2.433 6.641 8.542 1.00 98.44 83 LEU A N 1
ATOM 630 C CA . LEU A 1 83 ? -1.268 6.471 9.399 1.00 98.44 83 LEU A CA 1
ATOM 631 C C . LEU A 1 83 ? -0.446 7.752 9.333 1.00 98.44 83 LEU A C 1
ATOM 633 O O . LEU A 1 83 ? -0.104 8.218 8.249 1.00 98.44 83 LEU A O 1
ATOM 637 N N . GLU A 1 84 ? -0.119 8.290 10.494 1.00 97.88 84 GLU A N 1
ATOM 638 C CA . GLU A 1 84 ? 0.753 9.441 10.709 1.00 97.88 84 GLU A CA 1
ATOM 639 C C . GLU A 1 84 ? 1.785 9.053 11.782 1.00 97.88 84 GLU A C 1
ATOM 641 O O . GLU A 1 84 ? 1.524 8.135 12.565 1.00 97.88 84 GLU A O 1
ATOM 646 N N . PRO A 1 85 ? 2.937 9.742 11.890 1.00 96.38 85 PRO A N 1
ATOM 647 C CA . PRO A 1 85 ? 4.013 9.348 12.804 1.00 96.38 85 PRO A CA 1
ATOM 648 C C . PRO A 1 85 ? 3.592 9.121 14.266 1.00 96.38 85 PRO A C 1
ATOM 650 O O . PRO A 1 85 ? 4.219 8.332 14.966 1.00 96.38 85 PRO A O 1
ATOM 653 N N . ALA A 1 86 ? 2.539 9.801 14.733 1.00 94.69 86 ALA A N 1
ATOM 654 C CA . ALA A 1 86 ? 2.050 9.720 16.111 1.00 94.69 86 ALA A CA 1
ATOM 655 C C . ALA A 1 86 ? 0.601 9.212 16.248 1.00 94.69 86 ALA A C 1
ATOM 657 O O . ALA A 1 86 ? 0.109 9.092 17.371 1.00 94.69 86 ALA A O 1
ATOM 658 N N . GLN A 1 87 ? -0.109 8.951 15.145 1.00 95.38 87 GLN A N 1
ATOM 659 C CA . GLN A 1 87 ? -1.537 8.629 15.184 1.00 95.38 87 GLN A CA 1
ATOM 660 C C . GLN A 1 87 ? -1.939 7.684 14.054 1.00 95.38 87 GLN A C 1
ATOM 662 O O . GLN A 1 87 ? -1.539 7.849 12.907 1.00 95.38 87 GLN A O 1
ATOM 667 N N . ILE A 1 88 ? -2.808 6.732 14.388 1.00 97.56 88 ILE A N 1
ATOM 668 C CA . ILE A 1 88 ? -3.568 5.961 13.409 1.00 97.56 88 ILE A CA 1
ATOM 669 C C . ILE A 1 88 ? -5.037 6.342 13.571 1.00 97.56 88 ILE A C 1
ATOM 671 O O . ILE A 1 88 ? -5.590 6.233 14.667 1.00 97.56 88 ILE A O 1
ATOM 675 N N . THR A 1 89 ? -5.661 6.783 12.482 1.00 97.50 89 THR A N 1
ATOM 676 C CA . THR A 1 89 ? -7.076 7.162 12.437 1.00 97.50 89 THR A CA 1
ATOM 677 C C . THR A 1 89 ? -7.829 6.206 11.523 1.00 97.50 89 THR A C 1
ATOM 679 O O . THR A 1 89 ? -7.458 6.031 10.364 1.00 97.50 89 THR A O 1
ATOM 682 N N . ILE A 1 90 ? -8.902 5.604 12.039 1.00 97.81 90 ILE A N 1
ATOM 683 C CA . ILE A 1 90 ? -9.814 4.738 11.284 1.00 97.81 90 ILE A CA 1
ATOM 684 C C . ILE A 1 90 ? -11.200 5.377 11.344 1.00 97.81 90 ILE A C 1
ATOM 686 O O . ILE A 1 90 ? -11.756 5.537 12.430 1.00 97.81 90 ILE A O 1
ATOM 690 N N . SER A 1 91 ? -11.749 5.746 10.188 1.00 96.38 91 SER A N 1
ATOM 691 C CA . SER A 1 91 ? -13.071 6.366 10.069 1.00 96.38 91 SER A CA 1
ATOM 692 C C . SER A 1 91 ? -13.951 5.550 9.132 1.00 96.38 91 SER A C 1
ATOM 694 O O . SER A 1 91 ? -13.554 5.235 8.013 1.00 96.38 91 SER A O 1
ATOM 696 N N . SER A 1 92 ? -15.142 5.184 9.597 1.00 96.81 92 SER A N 1
ATOM 697 C CA . SER A 1 92 ? -16.159 4.468 8.825 1.00 96.81 92 SER A CA 1
ATOM 698 C C . SER A 1 92 ? -17.507 4.573 9.541 1.00 96.81 92 SER A C 1
ATOM 700 O O . SER A 1 92 ? -17.557 4.788 10.752 1.00 96.81 92 SER A O 1
ATOM 702 N N . VAL A 1 93 ? -18.603 4.373 8.807 1.00 94.44 93 VAL A N 1
ATOM 703 C CA . VAL A 1 93 ? -19.952 4.227 9.387 1.00 94.44 93 VAL A CA 1
ATOM 704 C C . VAL A 1 93 ? -20.027 2.993 10.293 1.00 94.44 93 VAL A C 1
ATOM 706 O O . VAL A 1 93 ? -20.696 3.011 11.322 1.00 94.44 93 VAL A O 1
ATOM 709 N N . LEU A 1 94 ? -19.331 1.919 9.916 1.00 93.69 94 LEU A N 1
ATOM 710 C CA . LEU A 1 94 ? -19.261 0.675 10.672 1.00 93.69 94 LEU A CA 1
ATOM 711 C C . LEU A 1 94 ? -17.827 0.150 10.649 1.00 93.69 94 LEU A C 1
ATOM 713 O O . LEU A 1 94 ? -17.246 -0.047 9.581 1.00 93.69 94 LEU A O 1
ATOM 717 N N . VAL A 1 95 ? -17.282 -0.124 11.832 1.00 96.19 95 VAL A N 1
ATOM 718 C CA . VAL A 1 95 ? -16.008 -0.827 12.003 1.00 96.19 95 VAL A CA 1
ATOM 719 C C . VAL A 1 95 ? -16.285 -2.114 12.769 1.00 96.19 95 VAL A C 1
ATOM 721 O O . VAL A 1 95 ? -16.790 -2.078 13.889 1.00 96.19 95 VAL A O 1
ATOM 724 N N . LYS A 1 96 ? -15.964 -3.261 12.164 1.00 95.44 96 LYS A N 1
ATOM 725 C CA . LYS A 1 96 ? -16.079 -4.579 12.796 1.00 95.44 96 LYS A CA 1
ATOM 726 C C . LYS A 1 96 ? -14.684 -5.145 13.024 1.00 95.44 96 LYS A C 1
ATOM 728 O O . LYS A 1 96 ? -13.962 -5.396 12.065 1.00 95.44 96 LYS A O 1
ATOM 733 N N . VAL A 1 97 ? -14.336 -5.374 14.286 1.00 95.19 97 VAL A N 1
ATOM 734 C CA . VAL A 1 97 ? -13.076 -6.008 14.690 1.00 95.19 97 VAL A CA 1
ATOM 735 C C . VAL A 1 97 ? -13.409 -7.343 15.346 1.00 95.19 97 VAL A C 1
ATOM 737 O O . VAL A 1 97 ? -14.096 -7.377 16.364 1.00 95.19 97 VAL A O 1
ATOM 740 N N . THR A 1 98 ? -12.962 -8.443 14.746 1.00 93.62 98 THR A N 1
ATOM 741 C CA . THR A 1 98 ? -13.180 -9.809 15.244 1.00 93.62 98 THR A CA 1
ATOM 742 C C . THR A 1 98 ? -11.876 -10.588 15.200 1.00 93.62 98 THR A C 1
ATOM 744 O O . THR A 1 98 ? -11.150 -10.491 14.215 1.00 93.62 98 THR A O 1
ATOM 747 N N . ALA A 1 99 ? -11.610 -11.384 16.234 1.00 94.94 99 ALA A N 1
ATOM 748 C CA . ALA A 1 99 ? -10.514 -12.345 16.256 1.00 94.94 99 ALA A CA 1
ATOM 749 C C . ALA A 1 99 ? -11.008 -13.674 16.835 1.00 94.94 99 ALA A C 1
ATOM 751 O O . ALA A 1 99 ? -11.794 -13.669 17.781 1.00 94.94 99 ALA A O 1
ATOM 752 N N . ASP A 1 100 ? -10.524 -14.790 16.285 1.00 94.06 100 ASP A N 1
ATOM 753 C CA . ASP A 1 100 ? -10.942 -16.135 16.707 1.00 94.06 100 ASP A CA 1
ATOM 754 C C . ASP A 1 100 ? -10.398 -16.518 18.089 1.00 94.06 100 ASP A C 1
ATOM 756 O O . ASP A 1 100 ? -11.046 -17.251 18.833 1.00 94.06 100 ASP A O 1
ATOM 760 N N . ALA A 1 101 ? -9.209 -16.019 18.441 1.00 95.25 101 ALA A N 1
ATOM 761 C CA . ALA A 1 101 ? -8.553 -16.320 19.710 1.00 95.25 101 ALA A CA 1
ATOM 762 C C . ALA A 1 101 ? -8.677 -15.165 20.713 1.00 95.25 101 ALA A C 1
ATOM 764 O O . ALA A 1 101 ? -9.259 -15.323 21.783 1.00 95.25 101 ALA A O 1
ATOM 765 N N . MET A 1 102 ? -8.105 -14.003 20.388 1.00 92.62 102 MET A N 1
ATOM 766 C CA . MET A 1 102 ? -8.041 -12.865 21.301 1.00 92.62 102 MET A CA 1
ATOM 767 C C . MET A 1 102 ? -7.811 -11.568 20.527 1.00 92.62 102 MET A C 1
ATOM 769 O O . MET A 1 102 ? -7.002 -11.525 19.603 1.00 92.62 102 MET A O 1
ATOM 773 N N . VAL A 1 103 ? -8.493 -10.504 20.947 1.00 95.00 103 VAL A N 1
ATOM 774 C CA . VAL A 1 103 ? -8.093 -9.124 20.657 1.00 95.00 103 VAL A CA 1
ATOM 775 C C . VAL A 1 103 ? -7.506 -8.568 21.951 1.00 95.00 103 VAL A C 1
ATOM 777 O O . VAL A 1 103 ? -8.225 -8.464 22.942 1.00 95.00 103 VAL A O 1
ATOM 780 N N . ASP A 1 104 ? -6.212 -8.251 21.959 1.00 94.25 104 ASP A N 1
ATOM 781 C CA . ASP A 1 104 ? -5.538 -7.623 23.102 1.00 94.25 104 ASP A CA 1
ATOM 782 C C . ASP A 1 104 ? -5.343 -6.125 22.835 1.00 94.25 104 ASP A C 1
ATOM 784 O O . ASP A 1 104 ? -4.857 -5.733 21.772 1.00 94.25 104 ASP A O 1
ATOM 788 N N . ILE A 1 105 ? -5.750 -5.279 23.783 1.00 93.88 105 ILE A N 1
ATOM 789 C CA . ILE A 1 105 ? -5.672 -3.817 23.679 1.00 93.88 105 ILE A CA 1
ATOM 790 C C . ILE A 1 105 ? -5.027 -3.289 24.955 1.00 93.88 105 ILE A C 1
ATOM 792 O O . ILE A 1 105 ? -5.595 -3.384 26.043 1.00 93.88 105 ILE A O 1
ATOM 796 N N . LYS A 1 106 ? -3.852 -2.674 24.809 1.00 92.50 106 LYS A N 1
ATOM 797 C CA . LYS A 1 106 ? -3.089 -2.088 25.910 1.00 92.50 106 LYS A CA 1
ATOM 798 C C . LYS A 1 106 ? -2.641 -0.679 25.549 1.00 92.50 106 LYS A C 1
ATOM 800 O O . LYS A 1 106 ? -1.999 -0.463 24.528 1.00 92.50 106 LYS A O 1
ATOM 805 N N . GLY A 1 107 ? -2.922 0.270 26.429 1.00 91.75 107 GLY A N 1
ATOM 806 C CA . GLY A 1 107 ? -2.422 1.638 26.348 1.00 91.75 107 GLY A CA 1
ATOM 807 C C . GLY A 1 107 ? -2.192 2.189 27.748 1.00 91.75 107 GLY A C 1
ATOM 808 O O . GLY A 1 107 ? -2.830 1.734 28.696 1.00 91.75 107 GLY A O 1
ATOM 809 N N . GLY A 1 108 ? -1.292 3.169 27.890 1.00 93.50 108 GLY A N 1
ATOM 810 C CA . GLY A 1 108 ? -1.117 3.879 29.167 1.00 93.50 108 GLY A CA 1
ATOM 811 C C . GLY A 1 108 ? -2.410 4.565 29.628 1.00 93.50 108 GLY A C 1
ATOM 812 O O . GLY A 1 108 ? -2.694 4.621 30.819 1.00 93.50 108 GLY A O 1
ATOM 813 N N . LEU A 1 109 ? -3.223 5.009 28.665 1.00 91.19 109 LEU A N 1
ATOM 814 C CA . LEU A 1 109 ? -4.604 5.443 28.835 1.00 91.19 109 LEU A CA 1
ATOM 815 C C . LEU A 1 109 ? -5.435 4.838 27.701 1.00 91.19 109 LEU A C 1
ATOM 817 O O . LEU A 1 109 ? -5.083 4.989 26.533 1.00 91.19 109 LEU A O 1
ATOM 821 N N . THR A 1 110 ? -6.545 4.186 28.040 1.00 94.44 110 THR A N 1
ATOM 822 C CA . THR A 1 110 ? -7.530 3.710 27.060 1.00 94.44 110 THR A CA 1
ATOM 823 C C . THR A 1 110 ? -8.838 4.444 27.309 1.00 94.44 110 THR A C 1
ATOM 825 O O . THR A 1 110 ? -9.375 4.388 28.412 1.00 94.44 110 THR A O 1
ATOM 828 N N . ASN A 1 111 ? -9.343 5.155 26.301 1.00 92.94 111 ASN A N 1
ATOM 829 C CA . ASN A 1 111 ? -10.573 5.933 26.406 1.00 92.94 111 ASN A CA 1
ATOM 830 C C . ASN A 1 111 ? -11.618 5.399 25.419 1.00 92.94 111 ASN A C 1
ATOM 832 O O . ASN A 1 111 ? -11.421 5.489 24.209 1.00 92.94 111 ASN A O 1
ATOM 836 N N . VAL A 1 112 ? -12.731 4.878 25.941 1.00 93.81 112 VAL A N 1
ATOM 837 C CA . VAL A 1 112 ? -13.849 4.334 25.156 1.00 93.81 112 VAL A CA 1
ATOM 838 C C . VAL A 1 112 ? -15.078 5.197 25.419 1.00 93.81 112 VAL A C 1
ATOM 840 O O . VAL A 1 112 ? -15.573 5.250 26.542 1.00 93.81 112 VAL A O 1
ATOM 843 N N . LYS A 1 113 ? -15.549 5.904 24.390 1.00 92.88 113 LYS A N 1
ATOM 844 C CA . LYS A 1 113 ? -16.707 6.804 24.462 1.00 92.88 113 LYS A CA 1
ATOM 845 C C . LYS A 1 113 ? -17.745 6.376 23.435 1.00 92.88 113 LYS A C 1
ATOM 847 O O . LYS A 1 113 ? -17.387 6.024 22.315 1.00 92.88 113 LYS A O 1
ATOM 852 N N . ALA A 1 114 ? -19.012 6.433 23.822 1.00 93.69 114 ALA A N 1
ATOM 853 C CA . ALA A 1 114 ? -20.144 6.270 22.925 1.00 93.69 114 ALA A CA 1
ATOM 854 C C . ALA A 1 114 ? -21.104 7.437 23.159 1.00 93.69 114 ALA A C 1
ATOM 856 O O . ALA A 1 114 ? -21.455 7.704 24.306 1.00 93.69 114 ALA A O 1
ATOM 857 N N . ASP A 1 115 ? -21.523 8.110 22.088 1.00 92.81 115 ASP A N 1
ATOM 858 C CA . ASP A 1 115 ? -22.507 9.201 22.176 1.00 92.81 115 ASP A CA 1
ATOM 859 C C . ASP A 1 115 ? -23.925 8.674 22.456 1.00 92.81 115 ASP A C 1
ATOM 861 O O . ASP A 1 115 ? -24.773 9.382 22.991 1.00 92.81 115 ASP A O 1
ATOM 865 N N . GLY A 1 116 ? -24.177 7.413 22.089 1.00 93.38 116 GLY A N 1
ATOM 866 C CA . GLY A 1 116 ? -25.388 6.672 22.422 1.00 93.38 116 GLY A CA 1
ATOM 867 C C . GLY A 1 116 ? -25.146 5.679 23.558 1.00 93.38 116 GLY A C 1
ATOM 868 O O . GLY A 1 116 ? -24.754 6.040 24.663 1.00 93.38 116 GLY A O 1
ATOM 869 N N . ILE A 1 117 ? -25.385 4.397 23.282 1.00 92.25 117 ILE A N 1
ATOM 870 C CA . ILE A 1 117 ? -25.213 3.318 24.259 1.00 92.25 117 ILE A CA 1
ATOM 871 C C . ILE A 1 117 ? -23.908 2.580 23.973 1.00 92.25 117 ILE A C 1
ATOM 873 O O . ILE A 1 117 ? -23.718 2.037 22.885 1.00 92.25 117 ILE A O 1
ATOM 877 N N . LEU A 1 118 ? -23.040 2.493 24.978 1.00 94.44 118 LEU A N 1
ATOM 878 C CA . LEU A 1 118 ? -21.944 1.532 24.987 1.00 94.44 118 LEU A CA 1
ATOM 879 C C . LEU A 1 118 ? -22.464 0.196 25.528 1.00 94.44 118 LEU A C 1
ATOM 881 O O . LEU A 1 118 ? -22.886 0.122 26.679 1.00 94.44 118 LEU A O 1
ATOM 885 N N . THR A 1 119 ? -22.413 -0.861 24.716 1.00 91.50 119 THR A N 1
ATOM 886 C CA . THR A 1 119 ? -22.746 -2.224 25.159 1.00 91.50 119 THR A CA 1
ATOM 887 C C . THR A 1 119 ? -21.490 -3.083 25.157 1.00 91.50 119 THR A C 1
ATOM 889 O O . THR A 1 119 ? -20.874 -3.272 24.111 1.00 91.50 119 THR A O 1
ATOM 892 N N . LEU A 1 120 ? -21.132 -3.632 26.318 1.00 92.69 120 LEU A N 1
ATOM 893 C CA . LEU A 1 120 ? -20.037 -4.586 26.473 1.00 92.69 120 LEU A CA 1
ATOM 894 C C . LEU A 1 120 ? -20.616 -5.927 26.927 1.00 92.69 120 LEU A C 1
ATOM 896 O O . LEU A 1 120 ? -21.099 -6.043 28.049 1.00 92.69 120 LEU A O 1
ATOM 900 N N . ASN A 1 121 ? -20.572 -6.927 26.048 1.00 86.81 121 ASN A N 1
ATOM 901 C CA . ASN A 1 121 ? -21.073 -8.268 26.331 1.00 86.81 121 ASN A CA 1
ATOM 902 C C . ASN A 1 121 ? -19.901 -9.237 26.470 1.00 86.81 121 ASN A C 1
ATOM 904 O O . ASN A 1 121 ? -19.114 -9.400 25.540 1.00 86.81 121 ASN A O 1
ATOM 908 N N . GLY A 1 122 ? -19.815 -9.912 27.609 1.00 87.94 122 GLY A N 1
ATOM 909 C CA . GLY A 1 122 ? -18.902 -11.024 27.830 1.00 87.94 122 GLY A CA 1
ATOM 910 C C . GLY A 1 122 ? -19.548 -12.037 28.763 1.00 87.94 122 GLY A C 1
ATOM 911 O O . GLY A 1 122 ? -20.348 -11.669 29.620 1.00 87.94 122 GLY A O 1
ATOM 912 N N . THR A 1 123 ? -19.200 -13.316 28.610 1.00 90.69 123 THR A N 1
ATOM 913 C CA . THR A 1 123 ? -19.580 -14.352 29.589 1.00 90.69 123 THR A CA 1
ATOM 914 C C . THR A 1 123 ? -19.011 -14.035 30.974 1.00 90.69 123 THR A C 1
ATOM 916 O O . THR A 1 123 ? -19.654 -14.299 31.985 1.00 90.69 123 THR A O 1
ATOM 919 N N . LEU A 1 124 ? -17.826 -13.420 31.007 1.00 86.75 124 LEU A N 1
ATOM 920 C CA . LEU A 1 124 ? -17.201 -12.831 32.179 1.00 86.75 124 LEU A CA 1
ATOM 921 C C . LEU A 1 124 ? -16.619 -11.468 31.793 1.00 86.75 124 LEU A C 1
ATOM 923 O O . LEU A 1 124 ? -15.777 -11.377 30.901 1.00 86.75 124 LEU A O 1
ATOM 927 N N . THR A 1 125 ? -17.039 -10.414 32.488 1.00 92.56 125 THR A N 1
ATOM 928 C CA . THR A 1 125 ? -16.451 -9.076 32.363 1.00 92.56 125 THR A CA 1
ATOM 929 C C . THR A 1 125 ? -15.860 -8.687 33.708 1.00 92.56 125 THR A C 1
ATOM 931 O O . THR A 1 125 ? -16.578 -8.575 34.698 1.00 92.56 125 THR A O 1
ATOM 934 N N . LYS A 1 126 ? -14.539 -8.502 33.755 1.00 85.62 126 LYS A N 1
ATOM 935 C CA . LYS A 1 126 ? -13.830 -8.044 34.952 1.00 85.62 126 LYS A CA 1
ATOM 936 C C . LYS A 1 126 ? -13.516 -6.555 34.819 1.00 85.62 126 LYS A C 1
ATOM 938 O O . LYS A 1 126 ? -12.974 -6.137 33.803 1.00 85.62 126 LYS A O 1
ATOM 943 N N . ILE A 1 127 ? -13.829 -5.789 35.860 1.00 89.81 127 ILE A N 1
ATOM 944 C CA . ILE A 1 127 ? -13.474 -4.374 36.009 1.00 89.81 127 ILE A CA 1
ATOM 945 C C . ILE A 1 127 ? -12.773 -4.248 37.362 1.00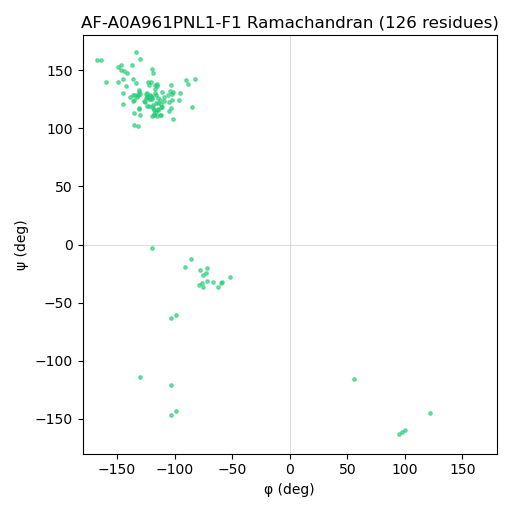 89.81 127 ILE A C 1
ATOM 947 O O . ILE A 1 127 ? -13.339 -4.681 38.368 1.00 89.81 127 ILE A O 1
ATOM 951 N N . ASN A 1 128 ? -11.546 -3.730 37.394 1.00 72.00 128 ASN A N 1
ATOM 952 C CA . ASN A 1 128 ? -10.769 -3.551 38.622 1.00 72.00 128 ASN A CA 1
ATOM 953 C C . ASN A 1 128 ? -9.690 -2.479 38.483 1.00 72.00 128 ASN A C 1
ATOM 955 O O . ASN A 1 128 ? -9.322 -2.164 37.332 1.00 72.00 128 ASN A O 1
#

Solvent-accessible surface area (backbone atoms only — not comparable to full-atom values): 10280 Å² total; per-residue (Å²): 136,89,83,88,86,86,84,82,92,74,88,85,88,87,88,86,79,94,75,87,88,86,87,86,88,76,98,71,88,87,86,82,86,76,95,70,88,87,84,86,87,75,94,69,90,87,86,88,85,79,96,73,87,84,90,85,88,84,73,98,76,84,83,88,85,85,86,64,90,66,53,51,77,50,76,58,93,87,29,36,41,36,42,39,91,88,48,76,48,79,47,57,97,74,84,87,87,86,59,97,86,69,83,89,86,86,60,103,73,80,88,88,86,55,98,72,82,79,84,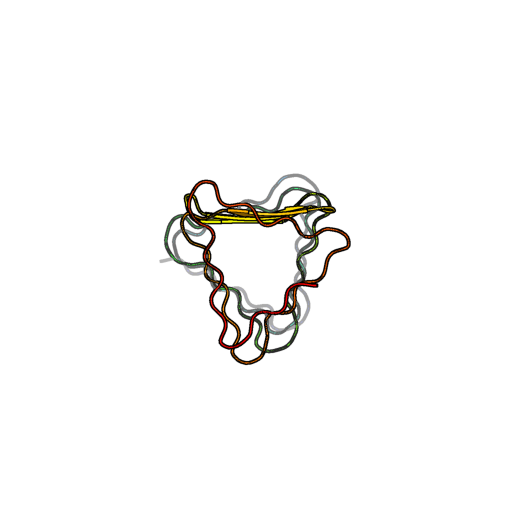88,87,60,101,76,80,89,86,133

Radius of gyration: 24.69 Å; Cα contacts (8 Å, |Δi|>4): 43; chains: 1; bounding box: 50×34×79 Å

Mean predicted aligned error: 5.08 Å

Nearest PDB structures (foldseek):
  4s37-assembly3_G  TM=7.050E-01  e=2.508E-01  Pseudomonas aeruginosa
  4s36-assembly1_A  TM=6.927E-01  e=6.785E-01  Pseudomonas aeruginosa
  8yt8-assembly1_B  TM=4.534E-01  e=1.010E+00  Mus musculus

Secondary structure (DSSP, 8-state):
---------SS------SSS------SS------SS------SS------SSS------SSS------SS-EEEEETTEEEEEETTEEEEE-S------SS------SS-----SS------SS----